Protein AF-A0A370IBV0-F1 (afdb_monomer_lite)

Secondary structure (DSSP, 8-state):
-----HHHHHHHHHHHHHHHHHHHHHHHHTT----S--HHHHHHHHHHHHTT-HHHHHHHHHHHSTT--HHHHHHHHHHHHT--

Sequence (84 aa):
MALRPLQAEFHIARKLTLVNRKLDLIMQHLGLPEFGLSDAQLVEVDELLRNDQKIKAIKIYRELVPDASLVEAKHIIDRRAQQI

Radius of gyration: 16.19 Å; chains: 1; bounding box: 39×39×33 Å

Organism: NCBI:txid45979

pLDDT: mean 84.81, std 13.26, range [40.44, 97.94]

Foldseek 3Di:
DDDDPPPVVVVVVVVVVVVVVVVVVVCVVVVHPPPADDPVLLVVLVVCLVVVNLVVSLVSRPVRGDPQDSVNSSVVSVVVSVVD

Structure (mmCIF, N/CA/C/O backbone):
data_AF-A0A370IBV0-F1
#
_entry.id   AF-A0A370IBV0-F1
#
loop_
_atom_site.group_PDB
_atom_site.id
_atom_site.type_symbol
_atom_site.label_atom_id
_atom_site.label_alt_id
_atom_site.label_comp_id
_atom_site.label_asym_id
_atom_site.label_entity_id
_atom_site.label_seq_id
_atom_site.pdbx_PDB_ins_code
_atom_site.Cartn_x
_atom_site.Cartn_y
_atom_site.Cartn_z
_atom_site.occupancy
_atom_site.B_is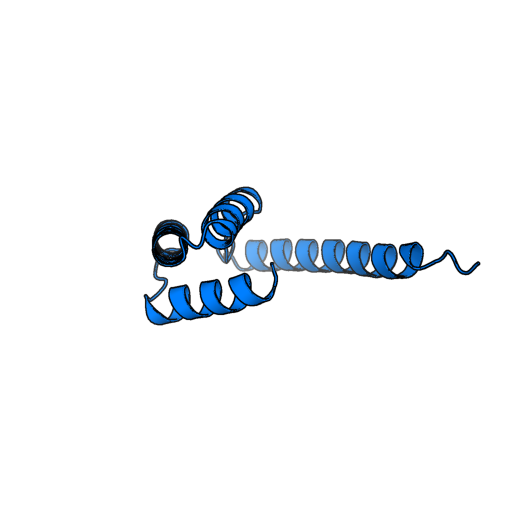o_or_equiv
_atom_site.auth_seq_id
_atom_site.auth_comp_id
_atom_site.auth_asym_id
_atom_site.auth_atom_id
_atom_site.pdbx_PDB_model_num
ATOM 1 N N . MET A 1 1 ? -25.542 29.908 -8.440 1.00 40.44 1 MET A N 1
ATOM 2 C CA . MET A 1 1 ? -25.662 28.447 -8.640 1.00 40.44 1 MET A CA 1
ATOM 3 C C . MET A 1 1 ? -24.472 27.987 -9.480 1.00 40.44 1 MET A C 1
ATOM 5 O O . MET A 1 1 ? -24.536 28.034 -10.699 1.00 40.44 1 MET A O 1
ATOM 9 N N . ALA A 1 2 ? -23.335 27.686 -8.8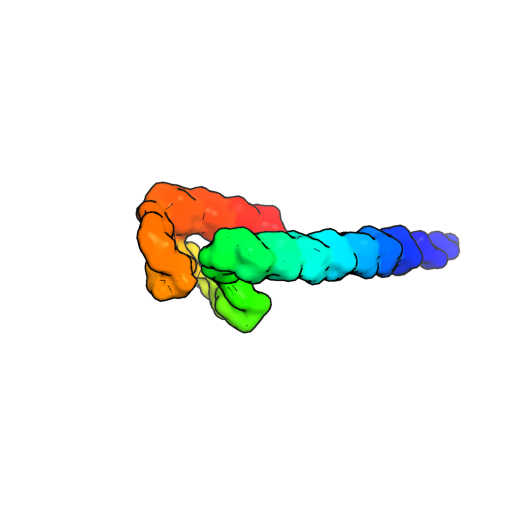42 1.00 46.38 2 ALA A N 1
ATOM 10 C CA . ALA A 1 2 ? -22.094 27.333 -9.534 1.00 46.38 2 ALA A CA 1
ATOM 11 C C . ALA A 1 2 ? -21.895 25.812 -9.499 1.00 46.38 2 ALA A C 1
ATOM 13 O O . ALA A 1 2 ? -21.396 25.263 -8.525 1.00 46.38 2 ALA A O 1
ATOM 14 N N . LEU A 1 3 ? -22.310 25.133 -10.566 1.00 57.50 3 LEU A N 1
ATOM 15 C CA . LEU A 1 3 ? -21.950 23.744 -10.839 1.00 57.50 3 LEU A CA 1
ATOM 16 C C . LEU A 1 3 ? -20.925 23.756 -11.968 1.00 57.50 3 LEU A C 1
ATOM 18 O O . LEU A 1 3 ? -21.303 24.033 -13.105 1.00 57.50 3 LEU A O 1
ATOM 22 N N . ARG A 1 4 ? -19.646 23.505 -11.644 1.00 59.44 4 ARG A N 1
ATOM 23 C CA . ARG A 1 4 ? -18.649 22.864 -12.532 1.00 59.44 4 ARG A CA 1
ATOM 24 C C . ARG A 1 4 ? -17.282 22.596 -11.840 1.00 59.44 4 ARG A C 1
ATOM 26 O O . ARG A 1 4 ? -16.287 23.188 -12.242 1.00 59.44 4 ARG A O 1
ATOM 33 N N . PRO A 1 5 ? -17.179 21.676 -10.857 1.00 53.47 5 PRO A N 1
ATOM 34 C CA . PRO A 1 5 ? -15.879 21.088 -10.489 1.00 53.47 5 PRO A CA 1
ATOM 35 C C . PRO A 1 5 ? -15.507 19.809 -11.279 1.00 53.47 5 PRO A C 1
ATOM 37 O O . PRO A 1 5 ? -14.332 19.474 -11.377 1.00 53.47 5 PRO A O 1
ATOM 40 N N . LEU A 1 6 ? -16.450 19.145 -11.964 1.00 59.00 6 LEU A N 1
ATOM 41 C CA . LEU A 1 6 ? -16.212 17.814 -12.562 1.00 59.00 6 LEU A CA 1
ATOM 42 C C . LEU A 1 6 ? -15.169 17.736 -13.701 1.00 59.00 6 LEU A C 1
ATOM 44 O O . LEU A 1 6 ? -14.568 16.686 -13.911 1.00 59.00 6 LEU A O 1
ATOM 48 N N . GLN A 1 7 ? -14.950 18.800 -14.483 1.00 61.16 7 GLN A N 1
ATOM 49 C CA . GLN A 1 7 ? -14.104 18.698 -15.688 1.00 61.16 7 GLN A CA 1
ATOM 50 C C . GLN A 1 7 ? -12.600 18.690 -15.379 1.00 61.16 7 GLN A C 1
ATOM 52 O O . GLN A 1 7 ? -11.836 17.996 -16.054 1.00 61.16 7 GLN A O 1
ATOM 57 N N . ALA A 1 8 ? -12.176 19.447 -14.365 1.00 61.59 8 ALA A N 1
ATOM 58 C CA . ALA A 1 8 ? -10.776 19.507 -13.953 1.00 61.59 8 ALA A CA 1
ATOM 59 C C . ALA A 1 8 ? -10.347 18.197 -13.275 1.00 61.59 8 ALA A C 1
ATOM 61 O O . ALA A 1 8 ? -9.302 17.645 -13.618 1.00 61.59 8 ALA A O 1
ATOM 62 N N . GLU A 1 9 ? -11.200 17.654 -12.403 1.00 67.62 9 GLU A N 1
ATOM 63 C CA . GLU A 1 9 ? -10.998 16.355 -11.751 1.00 67.62 9 GLU A CA 1
ATOM 64 C C . GLU A 1 9 ? -10.877 15.229 -12.783 1.00 67.62 9 GLU A C 1
ATOM 66 O O . GLU A 1 9 ? -9.935 14.439 -12.735 1.00 67.62 9 GLU A O 1
ATOM 71 N N . PHE A 1 10 ? -11.747 15.215 -13.800 1.00 74.38 10 PHE A N 1
ATOM 72 C CA . PHE A 1 10 ? -11.686 14.218 -14.868 1.00 74.38 10 PHE A CA 1
ATOM 73 C C . PHE A 1 10 ? -10.421 14.346 -15.729 1.00 74.38 10 PHE A C 1
ATOM 75 O O . PHE A 1 10 ? -9.836 13.349 -16.158 1.00 74.38 10 PHE A O 1
ATOM 82 N N . HIS A 1 11 ? -9.953 15.571 -15.987 1.00 77.25 11 HIS A N 1
ATOM 83 C CA . HIS A 1 11 ? -8.706 15.783 -16.718 1.00 77.25 11 HIS A CA 1
ATOM 84 C C . HIS A 1 11 ? -7.492 15.257 -15.941 1.00 77.25 11 HIS A C 1
ATOM 86 O O . HIS A 1 11 ? -6.634 14.596 -16.533 1.00 77.25 11 HIS A O 1
ATOM 92 N N . ILE A 1 12 ? -7.438 15.531 -14.636 1.00 87.38 12 ILE A N 1
ATOM 93 C CA . ILE A 1 12 ? -6.367 15.069 -13.748 1.00 87.38 12 ILE A CA 1
ATOM 94 C C . ILE A 1 12 ? -6.401 13.545 -13.632 1.00 87.38 12 ILE A C 1
ATOM 96 O O . ILE A 1 12 ? -5.376 12.912 -13.874 1.00 87.38 12 ILE A O 1
ATOM 100 N N . ALA A 1 13 ? -7.569 12.954 -13.368 1.00 82.25 13 ALA A N 1
ATOM 101 C CA . ALA A 1 13 ? -7.732 11.507 -13.260 1.00 82.25 13 ALA A CA 1
ATOM 102 C C . ALA A 1 13 ? -7.256 10.786 -14.530 1.00 82.25 13 ALA A C 1
ATOM 104 O O . ALA A 1 13 ? -6.443 9.869 -14.452 1.00 82.25 13 ALA A O 1
ATOM 105 N N . ARG A 1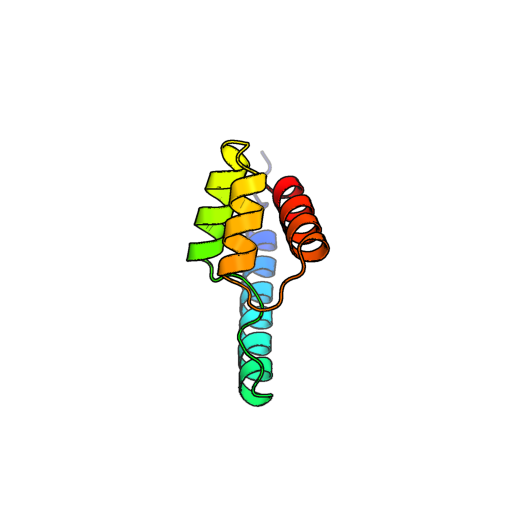 14 ? -7.652 11.264 -15.720 1.00 84.31 14 ARG A N 1
ATOM 106 C CA . ARG A 1 14 ? -7.178 10.686 -16.990 1.00 84.31 14 ARG A CA 1
ATOM 107 C C . ARG A 1 14 ? -5.668 10.797 -17.167 1.00 84.31 14 ARG A C 1
ATOM 109 O O . ARG A 1 14 ? -5.040 9.852 -17.639 1.00 84.31 14 ARG A O 1
ATOM 116 N N . LYS A 1 15 ? -5.076 11.952 -16.839 1.00 87.56 15 LYS A N 1
ATOM 117 C CA . LYS A 1 15 ? -3.618 12.121 -16.916 1.00 87.56 15 LYS A CA 1
ATOM 118 C C . LYS A 1 15 ? -2.906 11.173 -15.955 1.00 87.56 15 LYS A C 1
ATOM 120 O O . LYS A 1 15 ? -1.914 10.574 -16.355 1.00 87.56 15 LYS A O 1
ATOM 125 N N . LEU A 1 16 ? -3.434 10.999 -14.746 1.00 87.56 16 LEU A N 1
ATOM 126 C CA . LEU A 1 16 ? -2.894 10.079 -13.751 1.00 87.56 16 LEU A CA 1
AT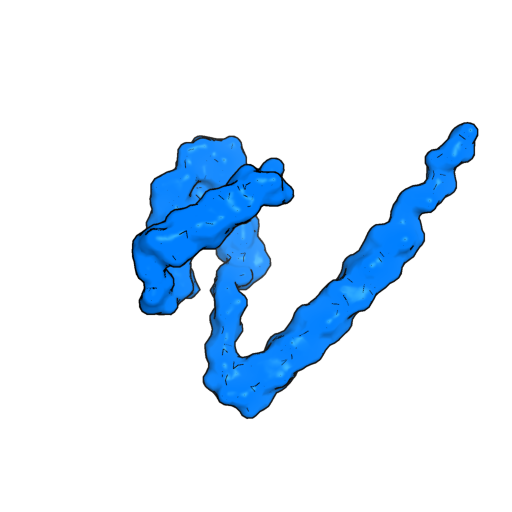OM 127 C C . LEU A 1 16 ? -2.946 8.625 -14.239 1.00 87.56 16 LEU A C 1
ATOM 129 O O . LEU A 1 16 ? -1.928 7.946 -14.199 1.00 87.56 16 LEU A O 1
ATOM 133 N N . THR A 1 17 ? -4.067 8.180 -14.818 1.00 85.44 17 THR A N 1
ATOM 134 C CA . THR A 1 17 ? -4.175 6.844 -15.432 1.00 85.44 17 THR A CA 1
ATOM 135 C C . THR A 1 17 ? -3.118 6.621 -16.517 1.00 85.44 17 THR A C 1
ATOM 137 O O . THR A 1 17 ? -2.505 5.558 -16.583 1.00 85.44 17 THR A O 1
ATOM 140 N N . LEU A 1 18 ? -2.875 7.623 -17.370 1.00 89.06 18 LEU A N 1
ATOM 141 C CA . LEU A 1 18 ? -1.854 7.525 -18.417 1.00 89.06 18 LEU A CA 1
ATOM 142 C C . LEU A 1 18 ? -0.434 7.469 -17.849 1.00 89.06 18 LEU A C 1
ATOM 144 O O . LEU A 1 18 ? 0.412 6.774 -18.407 1.00 89.06 18 LEU A O 1
ATOM 148 N N . VAL A 1 19 ? -0.163 8.215 -16.777 1.00 91.25 19 VAL A N 1
ATOM 149 C CA . VAL A 1 19 ? 1.133 8.191 -16.090 1.00 91.25 19 VAL A CA 1
ATOM 150 C C . VAL A 1 19 ? 1.362 6.831 -15.436 1.00 91.25 19 VAL A C 1
ATOM 152 O O . VAL A 1 19 ? 2.405 6.238 -15.694 1.00 91.25 19 VAL A O 1
ATOM 155 N N . ASN A 1 20 ? 0.382 6.301 -14.700 1.00 84.19 20 ASN A N 1
ATOM 156 C CA . ASN A 1 20 ? 0.470 4.977 -14.076 1.00 84.19 20 ASN A CA 1
ATOM 157 C C . ASN A 1 20 ? 0.742 3.894 -15.123 1.00 84.19 20 ASN A C 1
ATOM 159 O O . ASN A 1 20 ? 1.745 3.201 -15.033 1.00 84.19 20 ASN A O 1
ATOM 163 N N . ARG A 1 21 ? -0.022 3.873 -16.224 1.00 84.50 21 ARG A N 1
ATOM 164 C CA . ARG A 1 21 ? 0.203 2.906 -17.309 1.00 84.50 21 ARG A CA 1
ATOM 165 C C . ARG A 1 21 ? 1.615 2.977 -17.903 1.00 84.50 21 ARG A C 1
ATOM 167 O O . ARG A 1 21 ? 2.176 1.958 -18.291 1.00 84.50 21 ARG A O 1
ATOM 174 N N . LYS A 1 22 ? 2.185 4.179 -18.046 1.00 91.50 22 LYS A N 1
ATOM 175 C CA . LYS A 1 22 ? 3.568 4.331 -18.532 1.00 91.50 22 LYS A CA 1
ATOM 176 C C . LYS A 1 22 ? 4.577 3.810 -17.515 1.00 91.50 22 LYS A C 1
ATOM 178 O O . LYS A 1 22 ? 5.562 3.206 -17.926 1.00 91.50 22 LYS A O 1
ATOM 183 N N . LEU A 1 23 ? 4.342 4.060 -16.228 1.00 86.44 23 LEU A N 1
ATOM 184 C CA . LEU A 1 23 ? 5.181 3.550 -15.149 1.00 86.44 23 LEU A CA 1
ATOM 185 C C . LEU A 1 23 ? 5.166 2.021 -15.128 1.00 86.44 23 LEU A C 1
ATOM 187 O O . LEU A 1 23 ? 6.246 1.442 -15.145 1.00 86.44 23 LEU A O 1
ATOM 191 N N . ASP A 1 24 ? 3.996 1.390 -15.229 1.00 81.31 24 ASP A N 1
ATOM 192 C CA . ASP A 1 24 ? 3.867 -0.073 -15.266 1.00 81.31 24 ASP A CA 1
ATOM 193 C C . ASP A 1 24 ? 4.681 -0.681 -16.420 1.00 81.31 24 ASP A C 1
ATOM 195 O O . ASP A 1 24 ? 5.441 -1.629 -16.232 1.00 81.31 24 ASP A O 1
ATOM 199 N N . LEU A 1 25 ? 4.604 -0.083 -17.618 1.00 88.38 25 LEU A N 1
ATOM 200 C CA . LEU A 1 25 ? 5.372 -0.535 -18.788 1.00 88.38 25 LEU A CA 1
ATOM 201 C C . LEU A 1 25 ? 6.887 -0.369 -18.604 1.00 88.38 25 LEU A C 1
ATOM 203 O O . LEU A 1 25 ? 7.656 -1.223 -19.041 1.00 88.38 25 LEU A O 1
ATOM 207 N N . ILE A 1 26 ? 7.329 0.726 -17.978 1.00 90.19 26 ILE A N 1
ATOM 208 C CA . ILE A 1 26 ? 8.751 0.956 -17.689 1.00 90.19 26 ILE A CA 1
ATOM 209 C C . ILE A 1 26 ? 9.238 -0.038 -16.632 1.00 90.19 26 ILE A C 1
ATOM 211 O O . ILE A 1 26 ? 10.301 -0.625 -16.805 1.00 90.19 26 ILE A O 1
ATOM 215 N N . MET A 1 27 ? 8.463 -0.269 -15.573 1.00 82.88 27 MET A N 1
ATOM 216 C CA . MET A 1 27 ? 8.791 -1.248 -14.534 1.00 82.88 27 MET A CA 1
ATOM 217 C C . MET A 1 27 ? 8.897 -2.657 -15.122 1.00 82.88 27 MET A C 1
ATOM 219 O O . MET A 1 27 ? 9.910 -3.322 -14.911 1.00 82.88 27 MET A O 1
ATOM 223 N N . GLN A 1 28 ? 7.930 -3.060 -15.953 1.00 82.25 28 GLN A N 1
ATOM 224 C CA . GLN A 1 28 ? 7.971 -4.330 -16.677 1.00 82.25 28 GLN A CA 1
ATOM 225 C C . GLN A 1 28 ? 9.219 -4.439 -17.562 1.00 82.25 28 GLN A C 1
ATOM 227 O O . GLN A 1 28 ? 9.900 -5.463 -17.547 1.00 82.25 28 GLN A O 1
ATOM 232 N N . HIS A 1 29 ? 9.542 -3.388 -18.321 1.00 86.62 29 HIS A N 1
ATOM 233 C CA . HIS A 1 29 ? 10.728 -3.366 -19.177 1.00 86.62 29 HIS A CA 1
ATOM 234 C C . HIS A 1 29 ? 12.033 -3.497 -18.378 1.00 86.62 29 HIS A C 1
ATOM 236 O O . HIS A 1 29 ? 12.970 -4.148 -18.834 1.00 86.62 29 HIS A O 1
ATOM 242 N N . LEU A 1 30 ? 12.084 -2.908 -17.182 1.00 86.50 30 LEU A N 1
ATOM 243 C CA . LEU A 1 30 ? 13.227 -2.981 -16.272 1.00 86.50 30 LEU A CA 1
ATOM 244 C C . LEU A 1 30 ? 13.274 -4.286 -15.457 1.00 86.50 30 LEU A C 1
ATOM 246 O O . LEU A 1 30 ? 14.201 -4.466 -14.670 1.00 86.50 30 LEU A O 1
ATOM 250 N N . GLY A 1 31 ? 12.300 -5.190 -15.624 1.00 78.81 31 GLY A N 1
ATOM 251 C CA . GLY A 1 31 ? 12.204 -6.430 -14.849 1.00 78.81 31 GLY A CA 1
ATOM 252 C C . GLY A 1 31 ? 11.930 -6.193 -13.363 1.00 78.81 31 GLY A C 1
ATOM 253 O O . GLY A 1 31 ? 12.262 -7.035 -12.531 1.00 78.81 31 GLY A O 1
ATOM 254 N N . LEU A 1 32 ? 11.366 -5.033 -13.024 1.00 75.12 32 LEU A N 1
ATOM 255 C CA . LEU A 1 32 ? 11.008 -4.687 -11.661 1.00 75.12 32 LEU A CA 1
ATOM 256 C C . LEU A 1 32 ? 9.650 -5.318 -11.317 1.00 75.12 32 LEU A C 1
ATOM 258 O O . LEU A 1 32 ? 8.724 -5.214 -12.127 1.00 75.12 32 LEU A O 1
ATOM 262 N N . PRO A 1 33 ? 9.508 -5.968 -10.146 1.00 60.47 33 PRO A N 1
ATOM 263 C CA . PRO A 1 33 ? 8.206 -6.438 -9.690 1.00 60.47 33 PRO A CA 1
ATOM 264 C C . PRO A 1 33 ? 7.251 -5.249 -9.523 1.00 60.47 33 PRO A C 1
ATOM 266 O O . PRO A 1 33 ? 7.699 -4.131 -9.254 1.00 60.47 33 PRO A O 1
ATOM 269 N N . GLU A 1 34 ? 5.941 -5.481 -9.671 1.00 60.28 34 GLU A N 1
ATOM 270 C CA . GLU A 1 34 ? 4.943 -4.485 -9.269 1.00 60.28 34 GLU A CA 1
ATOM 271 C C . GLU A 1 34 ? 5.225 -4.076 -7.819 1.00 60.28 34 GLU A C 1
ATOM 273 O O . GLU A 1 34 ? 5.195 -4.895 -6.899 1.00 60.28 34 GLU A O 1
ATOM 278 N N . PHE A 1 35 ? 5.573 -2.806 -7.621 1.00 57.53 35 PHE A N 1
ATOM 279 C CA . PHE A 1 35 ? 5.849 -2.271 -6.299 1.00 57.53 35 PHE A CA 1
ATOM 280 C C . PHE A 1 35 ? 4.553 -1.744 -5.698 1.00 57.53 35 PHE A C 1
ATOM 282 O O . PHE A 1 35 ? 4.071 -0.677 -6.077 1.00 57.53 35 PHE A O 1
ATOM 289 N N . GLY A 1 36 ? 4.027 -2.470 -4.716 1.00 63.81 36 GLY A N 1
ATOM 290 C CA . GLY A 1 36 ? 2.893 -2.033 -3.913 1.00 63.81 36 GLY A CA 1
ATOM 291 C C . GLY A 1 36 ? 1.751 -3.036 -3.888 1.00 63.81 36 GLY A C 1
ATOM 292 O O . GLY A 1 36 ? 1.852 -4.156 -4.375 1.00 63.81 36 GLY A O 1
ATOM 293 N N . LEU A 1 37 ? 0.665 -2.616 -3.250 1.00 77.38 37 LEU A N 1
ATOM 294 C CA . LEU A 1 37 ? -0.563 -3.389 -3.164 1.00 77.38 37 LEU A CA 1
ATOM 295 C C . LEU A 1 37 ? -1.381 -3.192 -4.444 1.00 77.38 37 LEU A C 1
ATOM 297 O O . LEU A 1 37 ? -1.562 -2.060 -4.888 1.00 77.38 37 LEU A O 1
ATOM 301 N N . SER A 1 38 ? -1.918 -4.279 -4.993 1.00 81.94 38 SER A N 1
ATOM 302 C CA . SER A 1 38 ? -2.976 -4.229 -6.008 1.00 81.94 38 SER A CA 1
ATOM 303 C C . SER A 1 38 ? -4.208 -3.477 -5.491 1.00 81.94 38 SER A C 1
ATOM 305 O O . SER A 1 38 ? -4.431 -3.385 -4.282 1.00 81.94 38 SER A O 1
ATOM 307 N N . ASP A 1 39 ? -5.063 -2.998 -6.398 1.00 81.12 39 ASP A N 1
ATOM 308 C CA . ASP A 1 39 ? -6.291 -2.277 -6.030 1.00 81.12 39 ASP A CA 1
ATOM 309 C C . ASP A 1 39 ? -7.169 -3.068 -5.047 1.00 81.12 39 ASP A C 1
ATOM 311 O O . ASP A 1 39 ? -7.690 -2.510 -4.084 1.00 81.12 39 ASP A O 1
ATOM 315 N N . ALA A 1 40 ? -7.287 -4.387 -5.236 1.00 83.31 40 ALA A N 1
ATOM 316 C CA . ALA A 1 40 ? -8.044 -5.253 -4.332 1.00 83.31 40 ALA A CA 1
ATOM 317 C C . ALA A 1 40 ? -7.429 -5.302 -2.921 1.00 83.31 40 ALA A C 1
ATOM 319 O O . ALA A 1 40 ? -8.143 -5.230 -1.923 1.00 83.31 40 ALA A O 1
ATOM 320 N N . GLN A 1 41 ? -6.100 -5.374 -2.835 1.00 88.56 41 GLN A N 1
ATOM 321 C CA . GLN A 1 41 ? -5.373 -5.374 -1.565 1.00 88.56 41 GLN A CA 1
ATOM 322 C C . GLN A 1 41 ? -5.434 -4.006 -0.870 1.00 88.56 41 GLN A C 1
ATOM 324 O O . GLN A 1 41 ? -5.492 -3.933 0.356 1.00 88.56 41 GLN A O 1
ATOM 329 N N . LEU A 1 42 ? -5.458 -2.912 -1.637 1.00 88.62 42 LEU A N 1
ATOM 330 C CA . LEU A 1 42 ? -5.663 -1.566 -1.099 1.00 88.62 42 LEU A CA 1
ATOM 331 C C . LEU A 1 42 ? -7.055 -1.410 -0.483 1.00 88.62 42 LEU A C 1
ATOM 333 O O . LEU A 1 42 ? -7.169 -0.829 0.594 1.00 88.62 42 LEU A O 1
ATOM 337 N N . VAL A 1 43 ? -8.096 -1.957 -1.120 1.00 92.12 43 VAL A N 1
ATOM 338 C CA . VAL A 1 43 ? -9.461 -1.955 -0.565 1.00 92.12 43 VAL A CA 1
ATOM 339 C C . VAL A 1 43 ? -9.505 -2.683 0.780 1.00 92.12 43 VAL A C 1
ATOM 341 O O . VAL A 1 43 ? -10.046 -2.137 1.740 1.00 92.12 43 VAL A O 1
ATOM 344 N N . GLU A 1 44 ? -8.882 -3.859 0.882 1.00 93.81 44 GLU A N 1
ATOM 345 C CA . GLU A 1 44 ? -8.804 -4.611 2.141 1.00 93.81 44 GLU A CA 1
ATOM 346 C C . GLU A 1 44 ? -8.090 -3.809 3.245 1.00 93.81 44 GLU A C 1
ATOM 348 O O . GLU A 1 44 ? -8.573 -3.712 4.376 1.00 93.81 44 GLU A O 1
ATOM 353 N N . VAL A 1 45 ? -6.955 -3.180 2.926 1.00 94.50 45 VAL A N 1
ATOM 354 C CA . VAL A 1 45 ? -6.224 -2.334 3.881 1.00 94.50 45 VAL A CA 1
ATOM 355 C C . VAL A 1 45 ? -7.057 -1.130 4.326 1.00 94.50 45 VAL A C 1
ATOM 357 O O . VAL A 1 45 ? -7.060 -0.800 5.515 1.00 94.50 45 VAL A O 1
ATOM 360 N N . ASP A 1 46 ? -7.790 -0.495 3.414 1.00 95.56 46 ASP A N 1
ATOM 361 C CA . ASP A 1 46 ? -8.659 0.635 3.740 1.00 95.56 46 ASP A CA 1
ATOM 362 C C . ASP A 1 46 ? -9.812 0.223 4.663 1.00 95.56 46 ASP A C 1
ATOM 364 O O . ASP A 1 46 ? -10.148 0.953 5.595 1.00 95.56 46 ASP A O 1
ATOM 368 N N . GLU A 1 47 ? -10.413 -0.949 4.446 1.00 96.75 47 GLU A N 1
ATOM 369 C CA . GLU A 1 47 ? -11.444 -1.494 5.336 1.00 96.75 47 GLU A CA 1
ATOM 370 C C . GLU A 1 47 ? -10.907 -1.738 6.747 1.00 96.75 47 GLU A C 1
ATOM 372 O O . GLU A 1 47 ? -11.562 -1.390 7.732 1.00 96.75 47 GLU A O 1
ATOM 377 N N . LEU A 1 48 ? -9.695 -2.281 6.869 1.00 97.25 48 LEU A N 1
ATOM 378 C CA . LEU A 1 48 ? -9.046 -2.466 8.167 1.00 97.25 48 LEU A CA 1
ATOM 379 C C . LEU A 1 48 ? -8.810 -1.126 8.871 1.00 97.25 48 LEU A C 1
ATOM 381 O O . LEU A 1 48 ? -9.038 -1.016 10.076 1.00 97.25 48 LEU A O 1
ATOM 385 N N . LEU A 1 49 ? -8.382 -0.101 8.134 1.00 97.06 49 LEU A N 1
ATOM 386 C CA . LEU A 1 49 ? -8.119 1.224 8.690 1.00 97.06 49 LEU A CA 1
ATOM 387 C C . LEU A 1 49 ? -9.391 1.952 9.126 1.00 97.06 49 LEU A C 1
ATOM 389 O O . LEU A 1 49 ? -9.399 2.522 10.214 1.00 97.06 49 LEU A O 1
ATOM 393 N N . ARG A 1 50 ? -10.482 1.866 8.354 1.00 96.88 50 ARG A N 1
ATOM 394 C CA . ARG A 1 50 ? -11.789 2.434 8.743 1.00 96.88 50 ARG A CA 1
ATOM 395 C C . ARG A 1 50 ? -12.370 1.803 10.009 1.00 96.88 50 ARG A C 1
ATOM 397 O O . ARG A 1 50 ? -13.169 2.436 10.687 1.00 96.88 50 ARG A O 1
ATOM 404 N N . ASN A 1 51 ? -11.971 0.573 10.324 1.00 96.94 51 ASN A N 1
ATOM 405 C CA . ASN A 1 51 ? -12.374 -0.147 11.532 1.00 96.94 51 ASN A CA 1
ATOM 406 C C . ASN A 1 51 ? -11.353 -0.014 12.685 1.00 96.94 51 ASN A C 1
ATOM 408 O O . ASN A 1 51 ? -11.351 -0.846 13.593 1.00 96.94 51 ASN A O 1
ATOM 412 N N . ASP A 1 52 ? -10.436 0.962 12.626 1.00 96.00 52 ASP A N 1
ATOM 413 C CA . ASP A 1 52 ? -9.347 1.179 13.596 1.00 96.00 52 ASP A CA 1
ATOM 414 C C . ASP A 1 52 ? -8.400 -0.032 13.783 1.00 96.00 52 ASP A C 1
ATOM 416 O O . ASP A 1 52 ? -7.611 -0.113 14.729 1.00 96.00 52 ASP A O 1
ATOM 420 N N . GLN A 1 53 ? -8.387 -0.984 12.842 1.00 97.94 53 GLN A N 1
ATOM 421 C CA . GLN A 1 53 ? -7.587 -2.216 12.901 1.00 97.94 53 GLN A CA 1
ATOM 422 C C . GLN A 1 53 ? -6.174 -2.030 12.328 1.00 97.94 53 GLN A C 1
ATOM 424 O O . GLN A 1 53 ? -5.663 -2.846 11.555 1.00 97.94 53 GLN A O 1
ATOM 429 N N . LYS A 1 54 ? -5.491 -0.963 12.742 1.00 97.06 54 LYS A N 1
ATOM 430 C CA . LYS A 1 54 ? -4.202 -0.531 12.180 1.00 97.06 54 LYS A CA 1
ATOM 431 C C . LYS A 1 54 ? -3.087 -1.576 12.248 1.00 97.06 54 LYS A C 1
ATOM 433 O O . LYS A 1 54 ? -2.342 -1.752 11.289 1.00 97.06 54 LYS A O 1
ATOM 438 N N . ILE A 1 55 ? -2.967 -2.294 13.365 1.00 97.81 55 ILE A N 1
ATOM 439 C CA . ILE A 1 55 ? -1.944 -3.344 13.519 1.00 97.81 55 ILE A CA 1
ATOM 440 C C . ILE A 1 55 ? -2.179 -4.471 12.505 1.00 97.81 55 ILE A C 1
ATOM 442 O O . ILE A 1 55 ? -1.225 -4.995 11.930 1.00 97.81 55 ILE A O 1
ATOM 446 N N . LYS A 1 56 ? -3.446 -4.814 12.244 1.00 97.69 56 LYS A N 1
ATOM 447 C CA . LYS A 1 56 ? -3.816 -5.833 11.261 1.00 97.69 56 LYS A CA 1
ATOM 448 C C . LYS A 1 56 ? -3.516 -5.359 9.836 1.00 97.69 56 LYS A C 1
ATOM 450 O O . LYS A 1 56 ? -2.941 -6.130 9.080 1.00 97.69 56 LYS A O 1
ATOM 455 N N . ALA A 1 57 ? -3.785 -4.093 9.512 1.00 97.19 57 ALA A N 1
ATOM 456 C CA . ALA A 1 57 ? -3.380 -3.493 8.236 1.00 97.19 57 ALA A CA 1
ATOM 457 C C . ALA A 1 57 ? -1.854 -3.534 8.020 1.00 97.19 57 ALA A C 1
ATOM 459 O O . ALA A 1 57 ? -1.396 -3.925 6.951 1.00 97.19 57 ALA A O 1
ATOM 460 N N . ILE A 1 58 ? -1.054 -3.214 9.047 1.00 96.69 58 ILE A N 1
ATOM 461 C CA . ILE A 1 58 ? 0.419 -3.316 8.981 1.00 96.69 58 ILE A CA 1
ATOM 462 C C . ILE A 1 58 ? 0.863 -4.764 8.756 1.00 96.69 58 ILE A C 1
ATOM 464 O O . ILE A 1 58 ? 1.793 -5.012 7.990 1.00 96.69 58 ILE A O 1
ATOM 468 N N . LYS A 1 59 ? 0.211 -5.722 9.423 1.00 96.12 59 LYS A N 1
ATOM 469 C CA . LYS A 1 59 ? 0.501 -7.145 9.244 1.00 96.12 59 LYS A CA 1
ATOM 470 C C . LYS A 1 59 ? 0.229 -7.587 7.804 1.00 96.12 59 LYS A C 1
ATOM 472 O O . LYS A 1 59 ? 1.139 -8.118 7.180 1.00 96.12 59 LYS A O 1
ATOM 477 N N . ILE A 1 60 ? -0.968 -7.309 7.286 1.00 94.56 60 ILE A N 1
ATOM 478 C CA . ILE A 1 60 ? -1.360 -7.645 5.910 1.00 94.56 60 ILE A CA 1
ATOM 479 C C . ILE A 1 60 ? -0.399 -7.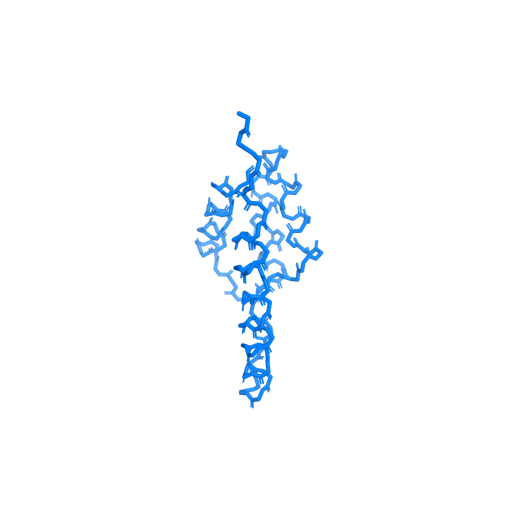004 4.907 1.00 94.56 60 ILE A C 1
ATOM 481 O O . ILE A 1 60 ? 0.139 -7.698 4.055 1.00 94.56 60 ILE A O 1
ATOM 485 N N . TYR A 1 61 ? -0.069 -5.718 5.063 1.00 93.12 61 TYR A N 1
ATOM 486 C CA . TYR A 1 61 ? 0.892 -5.046 4.183 1.00 93.12 61 TYR A CA 1
ATOM 487 C C . TYR A 1 61 ? 2.228 -5.799 4.079 1.00 93.12 61 TYR A C 1
ATOM 489 O O . TYR A 1 61 ? 2.756 -5.974 2.987 1.00 93.12 61 TYR A O 1
ATOM 497 N N . ARG A 1 62 ? 2.767 -6.283 5.205 1.00 93.81 62 ARG A N 1
ATOM 498 C CA . ARG A 1 62 ? 4.034 -7.037 5.227 1.00 93.81 62 ARG A CA 1
ATOM 499 C C . ARG A 1 62 ? 3.927 -8.453 4.670 1.00 93.81 62 ARG A C 1
ATOM 501 O O . ARG A 1 62 ? 4.938 -9.000 4.252 1.00 93.81 62 ARG A O 1
ATOM 508 N N . GLU A 1 63 ? 2.747 -9.061 4.711 1.00 92.62 63 GLU A N 1
ATOM 509 C CA . GLU A 1 63 ? 2.498 -10.362 4.075 1.00 92.62 63 GLU A CA 1
ATOM 510 C C . GLU A 1 63 ? 2.396 -10.222 2.551 1.00 92.62 63 GLU A C 1
ATOM 512 O O . GLU A 1 63 ? 2.784 -11.129 1.820 1.00 92.62 63 GLU A O 1
ATOM 517 N N . LEU A 1 64 ? 1.911 -9.072 2.079 1.00 89.81 64 LEU A N 1
ATOM 518 C CA . LEU A 1 64 ? 1.704 -8.786 0.662 1.00 89.81 64 LEU A CA 1
ATOM 519 C C . LEU A 1 64 ? 2.926 -8.168 -0.027 1.00 89.81 64 LEU A C 1
ATOM 521 O O . LEU A 1 64 ? 3.087 -8.340 -1.231 1.00 89.81 64 LEU A O 1
ATOM 525 N N . VAL A 1 65 ? 3.780 -7.464 0.720 1.00 87.56 65 VAL A N 1
ATOM 526 C CA . VAL A 1 65 ? 5.006 -6.837 0.211 1.00 87.56 65 VAL A CA 1
ATOM 527 C C . VAL A 1 65 ? 6.217 -7.538 0.830 1.00 87.56 65 VAL A C 1
ATOM 529 O O . VAL A 1 65 ? 6.574 -7.235 1.977 1.00 87.56 65 VAL A O 1
ATOM 532 N N . PRO A 1 66 ? 6.856 -8.471 0.094 1.00 82.62 66 PRO A N 1
ATOM 533 C CA . PRO A 1 66 ? 8.078 -9.126 0.543 1.00 82.62 66 PRO A CA 1
ATOM 534 C C . PRO A 1 66 ? 9.144 -8.101 0.941 1.00 82.62 66 PRO A C 1
ATOM 536 O O . PRO A 1 66 ? 9.228 -7.020 0.362 1.00 82.62 66 PRO A O 1
ATOM 539 N N . ASP A 1 67 ? 9.935 -8.435 1.960 1.00 85.38 67 ASP A N 1
ATOM 540 C CA . ASP A 1 67 ? 11.049 -7.625 2.478 1.00 85.38 67 ASP A CA 1
ATOM 541 C C . ASP A 1 67 ? 10.681 -6.270 3.113 1.00 85.38 67 ASP A C 1
ATOM 543 O O . ASP A 1 67 ? 11.560 -5.568 3.620 1.00 85.38 67 ASP A O 1
ATOM 547 N N . ALA A 1 68 ? 9.391 -5.924 3.206 1.00 87.31 68 ALA A N 1
ATOM 548 C CA . ALA A 1 68 ? 8.959 -4.725 3.915 1.00 87.31 68 ALA A CA 1
ATOM 549 C C . ALA A 1 68 ? 9.319 -4.799 5.412 1.00 87.31 68 ALA A C 1
ATOM 551 O O . ALA A 1 68 ? 8.815 -5.633 6.188 1.00 87.31 68 ALA A O 1
ATOM 552 N N . SER A 1 69 ? 10.168 -3.865 5.848 1.00 92.31 69 SER A N 1
ATOM 553 C CA . SER A 1 69 ? 10.498 -3.725 7.265 1.00 92.31 69 SER A CA 1
ATOM 554 C C . SER A 1 69 ? 9.267 -3.289 8.071 1.00 92.31 69 SER A C 1
ATOM 556 O O . SER A 1 69 ? 8.338 -2.666 7.555 1.00 92.31 69 SER A O 1
ATOM 558 N N . LEU A 1 70 ? 9.246 -3.586 9.375 1.00 96.06 70 LEU A N 1
ATOM 559 C CA . LEU A 1 70 ? 8.132 -3.174 10.239 1.00 96.06 70 LEU A CA 1
ATOM 560 C C . LEU A 1 70 ? 7.969 -1.647 10.293 1.00 96.06 70 LEU A C 1
ATOM 562 O O . LEU A 1 70 ? 6.846 -1.145 10.302 1.00 96.06 70 LEU A O 1
ATOM 566 N N . VAL A 1 71 ? 9.087 -0.918 10.319 1.00 96.94 71 VAL A N 1
ATOM 567 C CA . VAL A 1 71 ? 9.101 0.552 10.342 1.00 96.94 71 VAL A CA 1
ATOM 568 C C . VAL A 1 71 ? 8.511 1.109 9.050 1.00 96.94 71 VAL A C 1
ATOM 570 O O . VAL A 1 71 ? 7.662 1.997 9.091 1.00 96.94 71 VAL A O 1
ATOM 573 N N . GLU A 1 72 ? 8.915 0.553 7.912 1.00 90.12 72 GLU A N 1
ATOM 574 C CA . GLU A 1 72 ? 8.439 0.964 6.595 1.00 90.12 72 GLU A CA 1
ATOM 575 C C . GLU A 1 72 ? 6.950 0.668 6.412 1.00 90.12 72 GLU A C 1
ATOM 577 O O . GLU A 1 72 ? 6.186 1.569 6.066 1.00 90.12 72 GLU A O 1
ATOM 582 N N . ALA A 1 73 ? 6.508 -0.541 6.764 1.00 93.56 73 ALA A N 1
ATOM 583 C CA . ALA A 1 73 ? 5.097 -0.904 6.736 1.00 93.56 73 ALA A CA 1
ATOM 584 C C . ALA A 1 73 ? 4.253 0.016 7.630 1.00 93.56 73 ALA A C 1
ATOM 586 O O . ALA A 1 73 ? 3.220 0.524 7.197 1.00 93.56 73 ALA A O 1
ATOM 587 N N . LYS A 1 74 ? 4.715 0.311 8.855 1.00 96.44 74 LYS A N 1
ATOM 588 C CA . LYS A 1 74 ? 4.047 1.276 9.738 1.00 96.44 74 LYS A CA 1
ATOM 589 C C . LYS A 1 74 ? 3.954 2.652 9.083 1.00 96.44 74 LYS A C 1
ATOM 591 O O . LYS A 1 74 ? 2.876 3.230 9.075 1.00 96.44 74 LYS A O 1
ATOM 596 N N . HIS A 1 75 ? 5.045 3.178 8.530 1.00 96.25 75 HIS A N 1
ATOM 597 C CA . HIS A 1 75 ? 5.043 4.492 7.882 1.00 96.25 75 HIS A CA 1
ATOM 598 C C . HIS A 1 75 ? 4.109 4.563 6.673 1.00 96.25 75 HIS A C 1
ATOM 600 O O . HIS A 1 75 ? 3.452 5.583 6.462 1.00 96.25 75 HIS A O 1
ATOM 606 N N . ILE A 1 76 ? 4.039 3.502 5.872 1.00 93.50 76 ILE A N 1
ATOM 607 C CA . ILE A 1 76 ? 3.146 3.449 4.713 1.00 93.50 76 ILE A CA 1
ATOM 608 C C . ILE A 1 76 ? 1.686 3.436 5.168 1.00 93.50 76 ILE A C 1
ATOM 610 O O . ILE A 1 76 ? 0.901 4.262 4.702 1.00 93.50 76 ILE A O 1
ATOM 614 N N . ILE A 1 77 ? 1.345 2.586 6.137 1.00 95.06 77 ILE A N 1
ATOM 615 C CA . ILE A 1 77 ? -0.011 2.508 6.687 1.00 95.06 77 ILE A CA 1
ATOM 616 C C . ILE A 1 77 ? -0.407 3.790 7.434 1.00 95.06 77 ILE A C 1
ATOM 618 O O . ILE A 1 77 ? -1.536 4.252 7.293 1.00 95.06 77 ILE A O 1
ATOM 622 N N . ASP A 1 78 ? 0.517 4.416 8.168 1.00 96.62 78 ASP A N 1
ATOM 623 C CA . ASP A 1 78 ? 0.304 5.711 8.826 1.00 96.62 78 ASP A CA 1
ATOM 624 C C . ASP A 1 78 ? -0.067 6.797 7.812 1.00 96.62 78 ASP A C 1
ATOM 626 O O . ASP A 1 78 ? -1.027 7.535 8.028 1.00 96.62 78 ASP A O 1
ATOM 630 N N . ARG A 1 79 ? 0.675 6.887 6.698 1.00 92.88 79 ARG A N 1
ATOM 631 C CA . ARG A 1 79 ? 0.378 7.845 5.624 1.00 92.88 79 ARG A CA 1
ATOM 632 C C . ARG A 1 7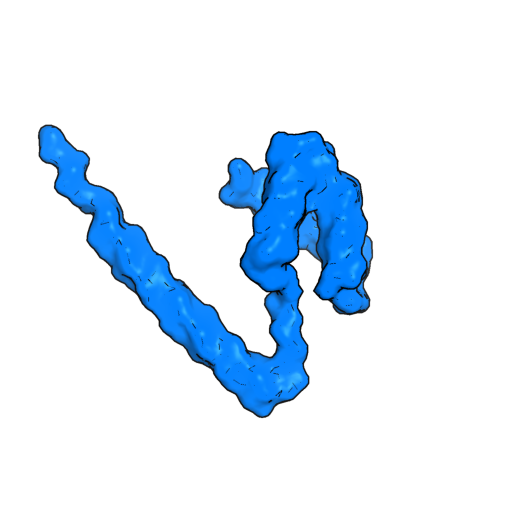9 ? -0.950 7.539 4.948 1.00 92.88 79 ARG A C 1
ATOM 634 O O . ARG A 1 79 ? -1.686 8.471 4.646 1.00 92.88 79 ARG A O 1
ATOM 641 N N . ARG A 1 80 ? -1.270 6.260 4.727 1.00 91.62 80 ARG A N 1
ATOM 642 C CA . ARG A 1 80 ? -2.549 5.862 4.131 1.00 91.62 80 ARG A CA 1
ATOM 643 C C . ARG A 1 80 ? -3.718 6.278 5.012 1.00 91.62 80 ARG A C 1
ATOM 645 O O . ARG A 1 80 ? -4.622 6.919 4.505 1.00 91.62 80 ARG A O 1
ATOM 652 N N . ALA A 1 81 ? -3.654 6.018 6.317 1.00 93.19 81 ALA A N 1
ATOM 653 C CA . ALA A 1 81 ? -4.700 6.376 7.278 1.00 93.19 81 ALA A CA 1
ATOM 654 C C . ALA A 1 81 ? -5.002 7.887 7.354 1.00 93.19 81 ALA A C 1
ATOM 656 O O . ALA A 1 81 ? -6.038 8.271 7.873 1.00 93.19 81 ALA A O 1
ATOM 657 N N . GLN A 1 82 ? -4.108 8.751 6.860 1.00 92.75 82 GLN A N 1
ATOM 658 C CA . GLN A 1 82 ? -4.341 10.199 6.768 1.00 92.75 82 GLN A CA 1
ATOM 659 C C . GLN A 1 82 ? -5.097 10.617 5.493 1.00 92.75 82 GLN A C 1
ATOM 661 O O . GLN A 1 82 ? -5.468 11.780 5.362 1.00 92.75 82 GLN A O 1
ATOM 666 N N . GLN A 1 83 ? -5.263 9.707 4.529 1.00 83.31 83 GLN A N 1
ATOM 667 C CA . GLN A 1 83 ? -5.849 9.964 3.206 1.00 83.31 83 GLN A CA 1
ATOM 668 C C . GLN A 1 83 ? -7.267 9.398 3.036 1.00 83.31 83 GLN A C 1
ATOM 670 O O . GLN A 1 83 ? -7.886 9.640 1.999 1.00 83.31 83 GLN A O 1
ATOM 675 N N . ILE A 1 84 ? -7.750 8.626 4.008 1.00 84.31 84 ILE A N 1
ATOM 676 C CA . ILE A 1 84 ? -9.066 7.966 4.043 1.00 84.31 84 ILE A CA 1
ATOM 677 C C . ILE A 1 84 ? -9.833 8.412 5.279 1.00 84.31 84 ILE A C 1
ATOM 679 O O . ILE A 1 84 ? -11.078 8.412 5.181 1.00 84.31 84 ILE A O 1
#

InterPro domains:
  IPR014719 Ribosomal protein bL12, C-terminal/adaptor protein ClpS-like [G3DSA:3.30.1390.10] (42-84)